Protein AF-A0A1F5DVF1-F1 (afdb_monomer_lite)

Foldseek 3Di:
DDDDDDDDDPVVVVVLVVCCVVVVDVDSVRVVVVVVVVVQVVQCDPDPPDGNPDPPVNVVVVVVVVVVD

Structure (mmCIF, N/CA/C/O backbone):
data_AF-A0A1F5DVF1-F1
#
_entry.id   AF-A0A1F5DVF1-F1
#
loop_
_atom_site.group_PDB
_atom_site.id
_atom_site.type_symbol
_atom_site.label_atom_id
_atom_site.label_alt_id
_atom_site.label_comp_id
_atom_site.label_asym_id
_atom_site.label_entity_id
_atom_site.label_seq_id
_atom_site.pdbx_PDB_ins_code
_atom_site.Cartn_x
_atom_site.Cartn_y
_atom_site.Cartn_z
_atom_site.occupancy
_atom_site.B_iso_or_equiv
_atom_site.auth_seq_id
_atom_site.auth_comp_id
_atom_site.auth_asym_id
_atom_site.auth_atom_id
_atom_site.pdbx_PDB_model_num
ATOM 1 N N . MET A 1 1 ? 14.045 6.117 5.065 1.00 78.12 1 MET A N 1
ATOM 2 C CA . MET A 1 1 ? 12.743 6.111 4.356 1.00 78.12 1 MET A CA 1
ATOM 3 C C . MET A 1 1 ? 12.370 7.543 4.004 1.00 78.12 1 MET A C 1
ATOM 5 O O . MET A 1 1 ? 12.639 8.417 4.815 1.00 78.12 1 MET A O 1
ATOM 9 N N . LYS A 1 2 ? 11.797 7.793 2.822 1.00 91.25 2 LYS A N 1
ATOM 10 C CA . LYS A 1 2 ? 11.194 9.090 2.469 1.00 91.25 2 LYS A CA 1
ATOM 11 C C . LYS A 1 2 ? 9.670 8.947 2.504 1.00 91.25 2 LYS A C 1
ATOM 13 O O . LYS A 1 2 ? 9.167 7.894 2.121 1.00 91.25 2 LYS A O 1
ATOM 18 N N . LEU A 1 3 ? 8.965 9.970 2.985 1.00 92.00 3 LEU A N 1
ATOM 19 C CA . LEU A 1 3 ? 7.501 10.019 2.969 1.00 92.00 3 LEU A CA 1
ATOM 20 C C . LEU A 1 3 ? 7.025 10.541 1.615 1.00 92.00 3 LEU A C 1
ATOM 22 O O . LEU A 1 3 ? 7.541 11.539 1.116 1.00 92.00 3 LEU A O 1
ATOM 26 N N . VAL A 1 4 ? 6.046 9.853 1.038 1.00 91.81 4 VAL A N 1
ATOM 27 C CA . VAL A 1 4 ? 5.384 10.240 -0.208 1.00 91.81 4 VAL A CA 1
ATOM 28 C C . VAL A 1 4 ? 3.886 10.216 0.061 1.00 91.81 4 VAL A C 1
ATOM 30 O O . VAL A 1 4 ? 3.382 9.241 0.613 1.00 91.81 4 VAL A O 1
ATOM 33 N N . SER A 1 5 ? 3.197 11.297 -0.297 1.00 92.00 5 SER A N 1
ATOM 34 C CA . SER A 1 5 ? 1.737 11.380 -0.237 1.00 92.00 5 SER A CA 1
ATOM 35 C C . SER A 1 5 ? 1.155 11.041 -1.606 1.00 92.00 5 SER A C 1
ATOM 37 O O . SER A 1 5 ? 1.663 11.512 -2.624 1.00 92.00 5 SER A O 1
ATOM 39 N N . LEU A 1 6 ? 0.113 10.214 -1.628 1.00 89.25 6 LEU A N 1
ATOM 40 C CA . LEU A 1 6 ? -0.570 9.742 -2.831 1.00 89.25 6 LEU A CA 1
ATOM 41 C C . LEU A 1 6 ? -2.083 9.844 -2.618 1.00 89.25 6 LEU A C 1
ATOM 43 O O . LEU A 1 6 ? -2.559 9.763 -1.486 1.00 89.25 6 LEU A O 1
ATOM 47 N N . ARG A 1 7 ? -2.836 10.001 -3.709 1.00 93.06 7 ARG A N 1
ATOM 48 C CA . ARG A 1 7 ? -4.300 9.889 -3.698 1.00 93.06 7 ARG A CA 1
ATOM 49 C C . ARG A 1 7 ? -4.709 8.547 -4.284 1.00 93.06 7 ARG A C 1
ATOM 51 O O . ARG A 1 7 ? -4.217 8.183 -5.349 1.00 93.06 7 ARG A O 1
ATOM 58 N N . PHE A 1 8 ? -5.623 7.870 -3.605 1.00 91.25 8 PHE A N 1
ATOM 59 C CA . PHE A 1 8 ? -6.195 6.599 -4.030 1.00 91.25 8 PHE A CA 1
ATOM 60 C C . PHE A 1 8 ? -7.708 6.748 -4.211 1.00 91.25 8 PHE A C 1
ATOM 62 O O . PHE A 1 8 ? -8.314 7.530 -3.478 1.00 91.25 8 PHE A O 1
ATOM 69 N N . PRO A 1 9 ? -8.319 6.029 -5.167 1.00 96.44 9 PRO A N 1
ATOM 70 C CA . PRO A 1 9 ? -9.757 5.794 -5.149 1.00 96.44 9 PRO A CA 1
ATOM 71 C C . PRO A 1 9 ? -10.149 5.043 -3.873 1.00 96.44 9 PRO A C 1
ATOM 73 O O . PRO A 1 9 ? -9.426 4.131 -3.468 1.00 96.44 9 PRO A O 1
ATOM 76 N N . ASP A 1 10 ? -11.299 5.382 -3.290 1.00 94.69 10 ASP A N 1
ATOM 77 C CA . ASP A 1 10 ? -11.749 4.814 -2.009 1.00 94.69 10 ASP A CA 1
ATOM 78 C C . ASP A 1 10 ? -11.796 3.283 -2.048 1.00 94.69 10 ASP A C 1
ATOM 80 O O . ASP A 1 10 ? -11.190 2.627 -1.209 1.00 94.69 10 ASP A O 1
ATOM 84 N N . LYS A 1 11 ? -12.370 2.714 -3.115 1.00 95.06 11 LYS A N 1
ATOM 85 C CA . LYS A 1 11 ? -12.451 1.261 -3.308 1.00 95.06 11 LYS A CA 1
ATOM 86 C C . LYS A 1 11 ? -11.087 0.557 -3.268 1.00 95.06 11 LYS A C 1
ATOM 88 O O . LYS A 1 11 ? -10.963 -0.528 -2.721 1.00 95.06 11 LYS A O 1
ATOM 93 N N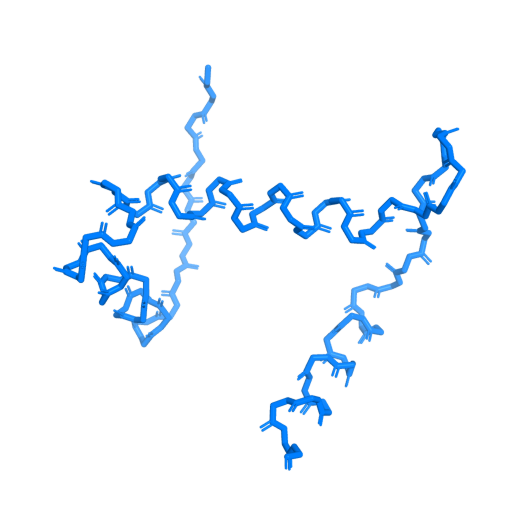 . LEU A 1 12 ? -10.050 1.172 -3.839 1.00 94.75 12 LEU A N 1
ATOM 94 C CA . LEU A 1 12 ? -8.711 0.576 -3.821 1.00 94.75 12 LEU A CA 1
ATOM 95 C C . LEU A 1 12 ? -8.107 0.620 -2.413 1.00 94.75 12 LEU A C 1
ATOM 97 O O . LEU A 1 12 ? -7.359 -0.273 -2.030 1.00 94.75 12 LEU A O 1
ATOM 101 N N . LEU A 1 13 ? -8.414 1.666 -1.643 1.00 96.19 13 LEU A N 1
ATOM 102 C CA . LEU A 1 13 ? -7.983 1.750 -0.254 1.00 96.19 13 LEU A CA 1
ATOM 103 C C . LEU A 1 13 ? -8.695 0.702 0.612 1.00 96.19 13 LEU A C 1
ATOM 105 O O . LEU A 1 13 ? -8.032 0.082 1.436 1.00 96.19 13 LEU A O 1
ATOM 109 N N . GLU A 1 14 ? -9.988 0.471 0.373 1.00 97.75 14 GLU A N 1
ATOM 110 C CA . GLU A 1 14 ? -10.780 -0.582 1.025 1.00 97.75 14 GLU A CA 1
ATOM 111 C C . GLU A 1 14 ? -10.190 -1.975 0.759 1.00 97.75 14 GLU A C 1
ATOM 113 O O . GLU A 1 14 ? -9.946 -2.727 1.696 1.00 97.75 14 GLU A O 1
ATOM 118 N N . GLU A 1 15 ? -9.851 -2.295 -0.493 1.00 97.38 15 GLU A N 1
ATOM 119 C CA . GLU A 1 15 ? -9.211 -3.575 -0.841 1.00 97.38 15 GLU A CA 1
ATOM 120 C C . GLU A 1 15 ? -7.854 -3.763 -0.129 1.00 97.38 15 GLU A C 1
ATOM 122 O O . GLU A 1 15 ? -7.513 -4.868 0.299 1.00 97.38 15 GLU A O 1
ATOM 127 N N . ILE A 1 16 ? -7.076 -2.685 0.047 1.00 97.31 16 ILE A N 1
ATOM 128 C CA . ILE A 1 16 ? -5.826 -2.722 0.825 1.00 97.31 16 ILE A CA 1
ATOM 129 C C . ILE A 1 16 ? -6.114 -2.923 2.318 1.00 97.31 16 ILE A C 1
ATOM 131 O O . ILE A 1 16 ? -5.356 -3.616 2.998 1.00 97.31 16 ILE A O 1
ATOM 135 N N . ASP A 1 17 ? -7.176 -2.310 2.835 1.00 97.88 17 ASP A N 1
ATOM 136 C CA . ASP A 1 17 ? -7.588 -2.445 4.229 1.00 97.88 17 ASP A CA 1
ATOM 137 C C . ASP A 1 17 ? -7.994 -3.870 4.572 1.00 97.88 17 ASP A C 1
ATOM 139 O O . ASP A 1 17 ? -7.529 -4.396 5.583 1.00 97.88 17 ASP A O 1
ATOM 143 N N . GLU A 1 18 ? -8.734 -4.542 3.694 1.00 98.31 18 GLU A N 1
ATOM 144 C CA . GLU A 1 18 ? -9.096 -5.944 3.892 1.00 98.31 18 GLU A CA 1
ATOM 145 C C . GLU A 1 18 ? -7.866 -6.849 4.062 1.00 98.31 18 GLU A C 1
ATOM 147 O O . GLU A 1 18 ? -7.872 -7.754 4.896 1.00 98.31 18 GLU A O 1
ATOM 152 N N . LEU A 1 19 ? -6.784 -6.604 3.312 1.00 97.81 19 LEU A N 1
ATOM 153 C CA . LEU A 1 19 ? -5.538 -7.372 3.449 1.00 97.81 19 LEU A CA 1
ATOM 154 C C . LEU A 1 19 ? -4.912 -7.206 4.841 1.00 97.81 19 LEU A C 1
ATOM 156 O O . LEU A 1 19 ? -4.347 -8.148 5.400 1.00 97.81 19 LEU A O 1
ATOM 160 N N . VAL A 1 20 ? -5.010 -6.006 5.413 1.00 98.19 20 VAL A N 1
ATOM 161 C CA . VAL A 1 20 ? -4.508 -5.720 6.761 1.00 98.19 20 VAL A CA 1
ATOM 162 C C . VAL A 1 20 ? -5.425 -6.339 7.812 1.00 98.19 20 VAL A C 1
ATOM 164 O O . VAL A 1 20 ? -4.945 -6.964 8.754 1.00 98.19 20 VAL A O 1
ATOM 167 N N . GLU A 1 21 ? -6.741 -6.214 7.646 1.00 98.12 21 GLU A N 1
ATOM 168 C CA . GLU A 1 21 ? -7.739 -6.765 8.568 1.00 98.12 21 GLU A CA 1
ATOM 169 C C . GLU A 1 21 ? -7.695 -8.295 8.635 1.00 98.12 21 GLU A C 1
ATOM 171 O O . GLU A 1 21 ? -7.830 -8.871 9.716 1.00 98.12 21 GLU A O 1
ATOM 176 N N . ARG A 1 22 ? -7.424 -8.963 7.507 1.00 97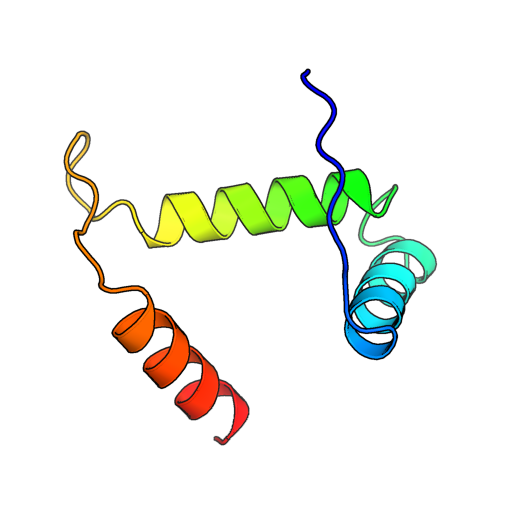.88 22 ARG A N 1
ATOM 177 C CA . ARG A 1 22 ? -7.184 -10.416 7.456 1.00 97.88 22 ARG A CA 1
ATOM 178 C C . ARG A 1 22 ? -5.847 -10.834 8.079 1.00 97.88 22 ARG A C 1
ATOM 180 O O . ARG A 1 22 ? -5.611 -12.027 8.258 1.00 97.88 22 ARG A O 1
ATOM 187 N N . GLY A 1 23 ? -4.986 -9.877 8.425 1.00 97.38 23 GLY A N 1
ATOM 188 C CA . GLY A 1 23 ? -3.672 -10.122 9.015 1.00 97.38 23 GLY A CA 1
ATOM 189 C C . GLY A 1 23 ? -2.611 -10.576 8.012 1.00 97.38 23 GLY A C 1
ATOM 190 O O . GLY A 1 23 ? -1.562 -11.057 8.435 1.00 97.38 23 GLY A O 1
ATOM 191 N N . GLU A 1 24 ? -2.854 -10.432 6.704 1.00 97.56 24 GLU A N 1
ATOM 192 C CA . GLU A 1 24 ? -1.867 -10.766 5.665 1.00 97.56 24 GLU A CA 1
ATOM 193 C C . GLU A 1 24 ? -0.686 -9.787 5.686 1.00 97.56 24 GLU A C 1
ATOM 195 O O . GLU A 1 24 ? 0.460 -10.174 5.463 1.00 97.56 24 GLU A O 1
ATOM 200 N N . TYR A 1 25 ? -0.964 -8.523 6.015 1.00 98.00 25 TYR A N 1
ATOM 201 C CA . TYR A 1 25 ? 0.037 -7.483 6.226 1.00 98.00 25 TYR A CA 1
ATOM 202 C C . TYR A 1 25 ? -0.214 -6.758 7.549 1.00 98.00 25 TYR A C 1
ATOM 204 O O . TYR A 1 25 ? -1.354 -6.523 7.937 1.00 98.00 25 TYR A O 1
ATOM 212 N N . ALA A 1 26 ? 0.847 -6.317 8.227 1.00 96.81 26 ALA A N 1
ATOM 213 C CA . ALA A 1 26 ? 0.730 -5.591 9.492 1.00 96.81 26 ALA A CA 1
ATOM 214 C C . ALA A 1 26 ? 0.284 -4.131 9.301 1.00 96.81 26 ALA A C 1
ATOM 216 O O . ALA A 1 26 ? -0.118 -3.465 10.255 1.00 96.81 26 ALA A O 1
ATOM 217 N N . SER A 1 27 ? 0.400 -3.583 8.084 1.00 97.88 27 SER A N 1
ATOM 218 C CA . SER A 1 27 ? -0.076 -2.234 7.760 1.00 97.88 27 SER A CA 1
ATOM 219 C C . SER A 1 27 ? -0.246 -2.011 6.258 1.00 97.88 27 SER A C 1
ATOM 221 O O . SER A 1 27 ? 0.449 -2.623 5.445 1.00 97.88 27 SER A O 1
ATOM 223 N N . ARG A 1 28 ? -1.046 -1.000 5.886 1.00 96.44 28 ARG A N 1
ATOM 224 C CA . ARG A 1 28 ? -1.181 -0.5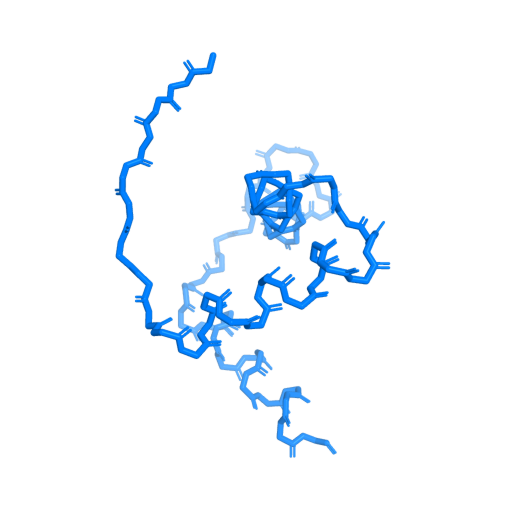27 4.491 1.00 96.44 28 ARG A CA 1
ATOM 225 C C . ARG A 1 28 ? 0.169 -0.226 3.843 1.00 96.44 28 ARG A C 1
ATOM 227 O O . ARG A 1 28 ? 0.391 -0.483 2.665 1.00 96.44 28 ARG A O 1
ATOM 234 N N . THR A 1 29 ? 1.097 0.343 4.617 1.00 95.88 29 THR A N 1
ATOM 235 C CA . THR A 1 29 ? 2.405 0.741 4.083 1.00 95.88 29 THR A CA 1
ATOM 236 C C . THR A 1 29 ? 3.304 -0.461 3.816 1.00 95.88 29 THR A C 1
ATOM 238 O O . THR A 1 29 ? 4.179 -0.393 2.958 1.00 95.88 29 THR A O 1
ATOM 241 N N . GLU A 1 30 ? 3.139 -1.549 4.562 1.00 96.38 30 GLU A N 1
ATOM 242 C CA . GLU A 1 30 ? 3.833 -2.801 4.280 1.00 96.38 30 GLU A CA 1
ATOM 243 C C . GLU A 1 30 ? 3.318 -3.422 2.982 1.00 96.38 30 GLU A C 1
ATOM 245 O O . GLU A 1 30 ? 4.125 -3.633 2.076 1.00 96.38 30 GLU A O 1
ATOM 250 N N . ALA A 1 31 ? 1.994 -3.565 2.853 1.00 96.31 31 ALA A N 1
ATOM 251 C CA . ALA A 1 31 ? 1.340 -4.062 1.643 1.00 96.31 31 ALA A CA 1
ATOM 252 C C . ALA A 1 31 ? 1.775 -3.272 0.395 1.00 96.31 31 ALA A C 1
ATOM 254 O O . ALA A 1 31 ? 2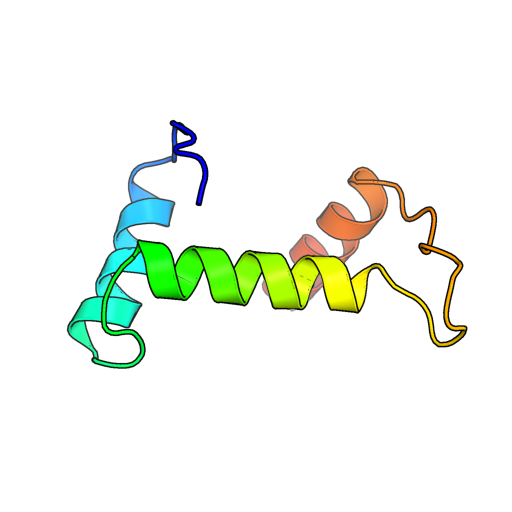.255 -3.841 -0.583 1.00 96.31 31 ALA A O 1
ATOM 255 N N . LEU A 1 32 ? 1.726 -1.935 0.456 1.00 95.00 32 LEU A N 1
ATOM 256 C CA . LEU A 1 32 ? 2.131 -1.070 -0.658 1.00 95.00 32 LEU A CA 1
ATOM 257 C C . LEU A 1 32 ? 3.620 -1.191 -1.012 1.00 95.00 32 LEU A C 1
ATOM 259 O O . LEU A 1 32 ? 3.982 -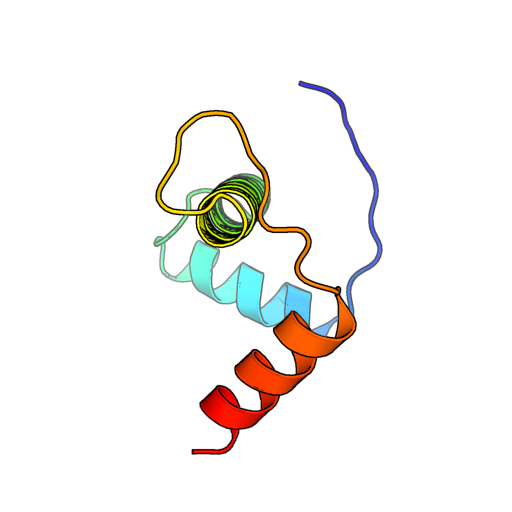1.135 -2.187 1.00 95.00 32 LEU A O 1
ATOM 263 N N . ARG A 1 33 ? 4.508 -1.338 -0.019 1.00 93.81 33 ARG A N 1
ATOM 264 C CA . ARG A 1 33 ? 5.944 -1.532 -0.287 1.00 93.81 33 ARG A CA 1
ATOM 265 C C . ARG A 1 33 ? 6.210 -2.870 -0.952 1.00 93.81 33 ARG A C 1
ATOM 267 O O . ARG A 1 33 ? 7.093 -2.942 -1.806 1.00 93.81 33 ARG A O 1
ATOM 274 N N . ASP A 1 34 ? 5.499 -3.909 -0.534 1.00 94.88 34 ASP A N 1
ATOM 275 C CA . ASP A 1 34 ? 5.657 -5.235 -1.108 1.00 94.88 34 ASP A CA 1
ATOM 276 C C . ASP A 1 34 ? 5.122 -5.289 -2.539 1.00 94.88 34 ASP A C 1
ATOM 278 O O . ASP A 1 34 ? 5.866 -5.653 -3.449 1.00 94.88 34 ASP A O 1
ATOM 282 N N . ALA A 1 35 ? 3.922 -4.752 -2.773 1.00 92.00 35 ALA A N 1
ATOM 283 C CA . ALA A 1 35 ? 3.354 -4.589 -4.109 1.00 92.00 35 ALA A CA 1
ATOM 284 C C . ALA A 1 35 ? 4.283 -3.790 -5.041 1.00 92.00 35 ALA A C 1
ATOM 286 O O . ALA A 1 35 ? 4.565 -4.217 -6.160 1.00 92.00 35 ALA A O 1
ATOM 287 N N . ALA A 1 36 ? 4.842 -2.668 -4.570 1.00 89.38 36 ALA A N 1
ATOM 288 C CA . ALA A 1 36 ? 5.798 -1.886 -5.351 1.00 89.38 36 ALA A CA 1
ATOM 289 C C . ALA A 1 36 ? 7.066 -2.688 -5.687 1.00 89.38 36 ALA A C 1
ATOM 291 O O . ALA A 1 36 ? 7.590 -2.583 -6.794 1.00 89.38 36 ALA A O 1
ATOM 292 N N . ARG A 1 37 ? 7.568 -3.507 -4.755 1.00 87.75 37 ARG A N 1
ATOM 293 C CA . ARG A 1 37 ? 8.733 -4.368 -4.992 1.00 87.75 37 ARG A CA 1
ATOM 294 C C . ARG A 1 37 ? 8.425 -5.462 -6.008 1.00 87.75 37 ARG A C 1
ATOM 296 O O . ARG A 1 37 ? 9.270 -5.712 -6.864 1.00 87.75 37 ARG A O 1
ATOM 303 N N . LEU A 1 38 ? 7.265 -6.106 -5.903 1.00 85.38 38 LEU A N 1
ATOM 304 C CA . LEU A 1 38 ? 6.816 -7.134 -6.841 1.00 85.38 38 LEU A CA 1
ATOM 305 C C . LEU A 1 38 ? 6.665 -6.554 -8.244 1.00 85.38 38 LEU A C 1
ATOM 307 O O . LEU A 1 38 ? 7.236 -7.109 -9.177 1.00 85.38 38 LEU A O 1
ATOM 311 N N . LEU A 1 39 ? 6.023 -5.389 -8.369 1.00 84.69 39 LEU A N 1
ATOM 312 C CA . LEU A 1 39 ? 5.906 -4.678 -9.637 1.00 84.69 39 LEU A CA 1
ATOM 313 C C . LEU A 1 39 ? 7.287 -4.344 -10.207 1.00 84.69 39 LEU A C 1
ATOM 315 O O . LEU A 1 39 ? 7.599 -4.716 -11.327 1.00 84.69 39 LEU A O 1
ATOM 319 N N . LEU A 1 40 ? 8.164 -3.696 -9.435 1.00 81.44 40 LEU A N 1
ATOM 320 C CA . LEU A 1 40 ? 9.505 -3.359 -9.923 1.00 81.44 40 LEU A CA 1
ATOM 321 C C . LEU A 1 40 ? 10.293 -4.603 -10.353 1.00 81.44 40 LEU A C 1
ATOM 323 O O . LEU A 1 40 ? 11.005 -4.548 -11.348 1.00 81.44 40 LEU A O 1
ATOM 327 N N . ARG A 1 41 ? 10.161 -5.723 -9.634 1.00 77.81 41 ARG A N 1
ATOM 328 C CA . ARG A 1 41 ? 10.791 -6.996 -10.011 1.00 77.81 41 ARG A CA 1
ATOM 329 C C . ARG A 1 41 ? 10.180 -7.599 -11.269 1.00 77.81 41 ARG A C 1
ATOM 331 O O . ARG A 1 41 ? 10.938 -8.137 -12.062 1.00 77.81 41 ARG A O 1
ATOM 338 N N . SER A 1 42 ? 8.867 -7.491 -11.470 1.00 75.19 42 SER A N 1
ATOM 339 C CA . SER A 1 42 ? 8.211 -7.973 -12.691 1.00 75.19 42 SER A CA 1
ATOM 340 C C . SER A 1 42 ? 8.628 -7.163 -13.923 1.00 75.19 42 SER A C 1
ATOM 342 O O . SER A 1 42 ? 8.645 -7.698 -15.025 1.00 75.19 42 SER A O 1
ATOM 344 N N . GLN A 1 43 ? 9.025 -5.899 -13.734 1.00 72.56 43 GLN A N 1
ATOM 345 C CA . GLN A 1 43 ? 9.569 -5.035 -14.788 1.00 72.56 43 GLN A CA 1
ATOM 346 C C . GLN A 1 43 ? 11.078 -5.230 -15.037 1.00 72.56 43 GLN A C 1
ATOM 348 O O . GLN A 1 43 ? 11.621 -4.710 -16.011 1.00 72.56 43 GLN A O 1
ATOM 353 N N . ILE A 1 44 ? 11.800 -5.950 -14.172 1.00 65.50 44 ILE A N 1
ATOM 354 C CA . ILE A 1 44 ? 13.218 -6.266 -14.385 1.00 65.50 44 ILE A CA 1
ATOM 355 C C . ILE A 1 44 ? 13.281 -7.633 -15.069 1.00 65.50 44 ILE A C 1
ATOM 357 O O . ILE A 1 44 ? 12.969 -8.655 -14.465 1.00 65.50 44 ILE A O 1
ATOM 361 N N . GLY A 1 45 ? 13.666 -7.654 -16.346 1.00 57.03 45 GLY A N 1
ATOM 362 C CA . GLY A 1 45 ? 13.771 -8.889 -17.125 1.00 57.03 45 GLY A CA 1
ATOM 363 C C . GLY A 1 45 ? 14.821 -9.860 -16.575 1.00 57.03 45 GLY A C 1
ATOM 364 O O . GLY A 1 45 ? 15.596 -9.529 -15.681 1.00 57.03 45 GLY A O 1
ATOM 365 N N . MET A 1 46 ? 14.897 -11.063 -17.159 1.00 49.19 46 MET A N 1
ATOM 366 C CA . MET A 1 46 ? 15.812 -12.152 -16.755 1.00 49.19 46 MET A CA 1
ATOM 367 C C . MET A 1 46 ? 17.317 -11.791 -16.734 1.00 49.19 46 MET A C 1
ATOM 369 O O . MET A 1 46 ? 18.126 -12.597 -16.280 1.00 49.19 46 MET A O 1
ATOM 373 N N . ILE A 1 47 ? 17.717 -10.607 -17.210 1.00 50.25 47 ILE A N 1
ATOM 374 C CA . ILE A 1 47 ? 19.112 -10.158 -17.279 1.00 50.25 47 ILE A CA 1
ATOM 375 C C . ILE A 1 47 ? 19.361 -9.087 -16.201 1.00 50.25 47 ILE A C 1
ATOM 377 O O . ILE A 1 47 ? 18.767 -8.007 -16.269 1.00 50.25 47 ILE A O 1
ATOM 381 N N . PRO A 1 48 ? 20.273 -9.321 -15.238 1.00 47.94 48 PRO A N 1
ATOM 382 C CA . PRO A 1 48 ? 20.646 -8.317 -14.248 1.00 47.94 48 PRO A CA 1
ATOM 383 C C . PRO A 1 48 ? 21.148 -7.033 -14.926 1.00 47.94 48 PRO A C 1
ATOM 385 O O . PRO A 1 48 ? 22.094 -7.070 -15.709 1.00 47.94 48 PRO A O 1
ATOM 388 N N . GLY A 1 49 ? 20.532 -5.889 -14.615 1.00 51.12 49 GLY A N 1
ATOM 389 C CA . GLY A 1 49 ? 21.011 -4.571 -15.053 1.00 51.12 49 GLY A CA 1
ATOM 390 C C . GLY A 1 49 ? 20.341 -3.971 -16.294 1.00 51.12 49 GLY A C 1
ATOM 391 O O . GLY A 1 49 ? 20.706 -2.860 -16.673 1.00 51.12 49 GLY A O 1
ATOM 392 N N . ARG A 1 50 ? 19.340 -4.629 -16.897 1.00 47.94 50 ARG A N 1
ATOM 393 C CA . ARG A 1 50 ? 18.438 -3.991 -17.875 1.00 47.94 50 ARG A CA 1
ATOM 394 C C . ARG A 1 50 ? 16.997 -4.008 -17.355 1.00 47.94 50 ARG A C 1
ATOM 396 O O . ARG A 1 50 ? 16.431 -5.094 -17.237 1.00 47.94 50 ARG A O 1
ATOM 403 N N . PRO A 1 51 ? 16.389 -2.845 -17.055 1.00 53.06 51 PRO A N 1
ATOM 404 C CA . PRO A 1 51 ? 14.937 -2.773 -16.951 1.00 53.06 51 PRO A CA 1
ATOM 405 C C . PRO A 1 51 ? 14.352 -3.235 -18.289 1.00 53.06 51 PRO A C 1
ATOM 407 O O . PRO A 1 51 ? 14.892 -2.882 -19.341 1.00 53.06 51 PRO A O 1
ATOM 410 N N . LEU A 1 52 ? 13.279 -4.024 -18.271 1.00 55.69 52 LEU A N 1
ATOM 411 C CA . LEU A 1 52 ? 12.454 -4.118 -19.465 1.00 55.69 52 LEU A CA 1
ATOM 412 C C . LEU A 1 52 ? 11.850 -2.721 -19.649 1.00 55.69 52 LEU A C 1
ATOM 414 O O . LEU A 1 52 ? 11.221 -2.191 -18.732 1.00 55.69 52 LEU A O 1
ATOM 418 N N . GLU A 1 53 ? 12.092 -2.083 -20.792 1.00 56.62 53 GLU A N 1
ATOM 419 C CA . GLU A 1 53 ? 11.303 -0.919 -21.196 1.00 56.62 53 GLU A CA 1
ATOM 420 C C . GLU A 1 53 ? 9.917 -1.431 -21.586 1.00 56.62 53 GLU A C 1
ATOM 422 O O . GLU A 1 53 ? 9.609 -1.592 -22.760 1.00 56.62 53 GLU A O 1
ATOM 427 N N . VAL A 1 54 ? 9.105 -1.770 -20.588 1.00 56.44 54 VAL A N 1
ATOM 428 C CA . VAL A 1 54 ? 7.697 -2.083 -20.806 1.00 56.44 54 VAL A CA 1
ATOM 429 C C . VAL A 1 54 ? 6.949 -0.770 -20.683 1.00 56.44 54 VAL A C 1
ATOM 431 O O . VAL A 1 54 ? 7.050 -0.070 -19.666 1.00 56.44 54 VAL A O 1
ATOM 434 N N . SER A 1 55 ? 6.243 -0.390 -21.747 1.00 64.19 55 SER A N 1
ATOM 435 C CA . SER A 1 55 ? 5.378 0.782 -21.687 1.00 64.19 55 SER A CA 1
ATOM 436 C C . SER A 1 55 ? 4.341 0.563 -20.587 1.00 64.19 55 SER A C 1
ATOM 438 O O . SER A 1 55 ? 3.806 -0.537 -20.441 1.00 64.19 55 SER A O 1
ATOM 440 N N . LYS A 1 56 ? 4.015 1.615 -19.825 1.00 57.34 56 LYS A N 1
ATOM 441 C CA . LYS A 1 56 ? 2.926 1.553 -18.835 1.00 57.34 56 LYS A CA 1
ATOM 442 C C . LYS A 1 56 ? 1.637 1.023 -19.460 1.00 57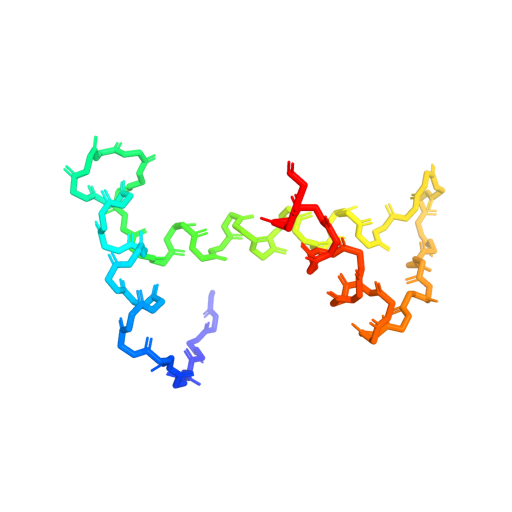.34 56 LYS A C 1
ATOM 444 O O . LYS A 1 56 ? 0.909 0.300 -18.793 1.00 57.34 56 LYS A O 1
ATOM 449 N N . ASP A 1 57 ? 1.394 1.359 -20.721 1.00 65.00 57 ASP A N 1
ATOM 450 C CA . ASP A 1 57 ? 0.188 0.976 -21.448 1.00 65.00 57 ASP A CA 1
ATOM 451 C C . ASP A 1 57 ? 0.109 -0.546 -21.667 1.00 65.00 57 ASP A C 1
ATOM 453 O O . ASP A 1 57 ? -0.945 -1.136 -21.457 1.00 65.00 57 ASP A O 1
ATOM 457 N N . GLU A 1 58 ? 1.234 -1.209 -21.961 1.00 61.09 58 GLU A N 1
ATOM 458 C CA . GLU A 1 58 ? 1.280 -2.673 -22.121 1.00 61.09 58 GLU A CA 1
ATOM 459 C C . GLU A 1 58 ? 1.021 -3.407 -20.799 1.00 61.09 58 GLU A C 1
ATOM 461 O O . GLU A 1 58 ? 0.281 -4.390 -20.773 1.00 61.09 58 GLU A O 1
ATOM 466 N N . ILE A 1 59 ? 1.566 -2.897 -19.686 1.00 62.59 59 ILE A N 1
ATOM 467 C CA . ILE A 1 59 ? 1.353 -3.470 -18.346 1.00 62.59 59 ILE A CA 1
ATOM 468 C C . ILE A 1 59 ? -0.132 -3.400 -17.965 1.00 62.59 59 ILE A C 1
ATOM 470 O O . ILE A 1 59 ? -0.689 -4.353 -17.415 1.00 62.59 59 ILE A O 1
ATOM 474 N N . TRP A 1 60 ? -0.782 -2.267 -18.249 1.00 55.38 60 TRP A N 1
ATOM 475 C CA . TRP A 1 60 ? -2.205 -2.087 -17.966 1.00 55.38 60 TRP A CA 1
ATOM 476 C C . TRP A 1 60 ? -3.083 -2.977 -18.847 1.00 55.38 60 TRP A C 1
ATOM 478 O O . TRP A 1 60 ? -4.043 -3.563 -18.344 1.00 55.38 60 TRP A O 1
ATOM 488 N N . ASP A 1 61 ? -2.740 -3.132 -20.125 1.00 66.75 61 ASP A N 1
ATOM 489 C CA . ASP A 1 61 ? -3.492 -3.971 -21.056 1.00 66.75 61 ASP A CA 1
ATOM 490 C C . ASP A 1 61 ? -3.428 -5.464 -20.699 1.00 66.75 61 ASP A C 1
ATOM 492 O O . ASP A 1 61 ? -4.431 -6.171 -20.841 1.00 66.75 61 ASP A O 1
ATOM 496 N N . GLU A 1 62 ? -2.284 -5.965 -20.224 1.00 61.78 62 GLU A N 1
ATOM 497 C CA . GLU A 1 62 ? -2.155 -7.349 -19.747 1.00 61.78 62 GLU A CA 1
ATOM 498 C C . GLU A 1 62 ? -2.935 -7.591 -18.453 1.00 61.78 62 GLU A C 1
ATOM 500 O O . GLU A 1 62 ? -3.723 -8.537 -18.385 1.00 61.78 62 GLU A O 1
ATOM 505 N N . LEU A 1 63 ? -2.815 -6.698 -17.467 1.00 53.72 63 LEU A N 1
ATOM 506 C CA . LEU A 1 63 ? -3.546 -6.815 -16.203 1.00 53.72 63 LEU A CA 1
ATOM 507 C C . LEU A 1 63 ? -5.071 -6.787 -16.420 1.00 53.72 63 LEU A C 1
ATOM 509 O O . LEU A 1 63 ? -5.807 -7.578 -15.831 1.00 53.72 63 LEU A O 1
ATOM 513 N N . ILE A 1 64 ? -5.560 -5.910 -17.305 1.00 56.19 64 ILE A N 1
ATOM 514 C CA . ILE A 1 64 ? -6.988 -5.831 -17.652 1.00 56.19 64 ILE A CA 1
ATOM 515 C C . ILE A 1 64 ? -7.471 -7.120 -18.331 1.00 56.19 64 ILE A C 1
ATOM 517 O O . ILE A 1 64 ? -8.616 -7.530 -18.117 1.00 56.19 64 ILE A O 1
ATOM 521 N N . LYS A 1 65 ? -6.632 -7.770 -19.146 1.00 64.62 65 LYS A N 1
ATOM 522 C CA . LYS A 1 65 ? -6.970 -9.055 -19.780 1.00 64.62 65 LYS A CA 1
ATOM 523 C C . LYS A 1 65 ? -7.034 -10.194 -18.768 1.00 64.62 65 LYS A C 1
ATOM 525 O O . LYS A 1 65 ? -7.903 -11.048 -18.907 1.00 64.62 65 LYS A O 1
ATOM 530 N N . GLU A 1 66 ? -6.158 -10.200 -17.768 1.00 55.34 66 GLU A N 1
ATOM 531 C CA . GLU A 1 66 ? -6.111 -11.248 -16.745 1.00 55.34 66 GLU A CA 1
ATOM 532 C C . GLU A 1 66 ? -7.274 -11.145 -15.747 1.00 55.34 66 GLU A C 1
ATOM 534 O O . GLU A 1 66 ? -7.877 -12.158 -15.420 1.00 55.34 66 GLU A O 1
ATOM 539 N N . ILE A 1 67 ? -7.689 -9.930 -15.365 1.00 54.81 67 ILE A N 1
ATOM 540 C CA . ILE A 1 67 ? -8.872 -9.703 -14.507 1.00 54.81 67 ILE A CA 1
ATOM 541 C C . ILE A 1 67 ? -10.194 -10.048 -15.225 1.00 54.81 67 ILE A C 1
ATOM 543 O O . ILE A 1 67 ? -11.196 -10.357 -14.583 1.00 54.81 67 ILE A O 1
ATOM 547 N N . ARG A 1 68 ? -10.231 -9.961 -16.562 1.00 51.69 68 ARG A N 1
ATOM 548 C CA . ARG A 1 68 ? -11.429 -10.240 -17.379 1.00 51.69 68 ARG A CA 1
ATOM 549 C C . ARG A 1 68 ? -11.603 -11.710 -17.769 1.00 51.69 68 ARG A C 1
ATOM 551 O O . ARG A 1 68 ? -12.609 -12.024 -18.409 1.00 51.69 68 ARG A O 1
ATOM 558 N N . LYS A 1 69 ? -10.633 -12.567 -17.461 1.00 46.47 69 LYS A N 1
ATOM 559 C CA . LYS A 1 69 ? -10.653 -13.994 -17.787 1.00 46.47 69 LYS A CA 1
ATOM 560 C C . LYS A 1 69 ? -11.178 -14.810 -16.613 1.00 46.47 69 LYS A C 1
ATOM 562 O O . LYS A 1 69 ? -11.873 -15.810 -16.897 1.00 46.47 69 LYS A O 1
#

pLDDT: mean 78.94, std 18.61, range [46.47, 98.31]

Secondary structure (DSSP, 8-state):
---------HHHHHHHHHHHHTTSSSSHHHHHHHHHHHHHHHTB-SSTT-B----HHHHHHHHHHHHT-

Radius of gyration: 14.52 Å; chains: 1; bounding box: 34×25×32 Å

Sequence (69 aa):
MKLVSLRFPDKLLEEIDELVERGEYASRTEALRDAARLLLRSQIGMIPGRPLEVSKDEIWDELIKEIRK